Protein AF-A0A348HDI7-F1 (afdb_monomer_lite)

Foldseek 3Di:
DDDDDDDDDDDDDDDDDDDDDDDDDDDDDDDDPDDPPPPPPPDPPPPDPPPPCDFDWDAAPQPRDIDGPDPVAPPPPHPHPVSVVVVVVCVVVVVDDDDDDDDDDPVVVVVVVVVVVVVVVVPDD

Organism: NCBI:txid33074

InterPro domains:
  IPR005584 DNA gyrase inhibitor YacG [MF_00649] (54-112)
  IPR005584 DNA gyrase inhibitor YacG [PF03884] (58-106)
  IPR005584 DNA gyrase inhibitor YacG [PTHR36150] (53-107)
  IPR013088 Zinc finger, NHR/GATA-type [G3DSA:3.30.50.10] (52-112)

Radius of gyration: 39.63 Å; chains: 1; bounding box: 78×74×82 Å

Secondary structure (DSSP, 8-state):
----PPPP----------------------------SSSS--S----------PPPEEE-TTT--EEE--TT-TTTTSSSHHHHHHHHHHHHTTSS----SPPPPHHHHHHHHHHHHHHHHHH--

Structure (mmCIF, N/CA/C/O backbone):
data_AF-A0A348HDI7-F1
#
_entry.id   AF-A0A348HDI7-F1
#
loop_
_atom_site.group_PDB
_atom_site.id
_atom_site.type_symbol
_atom_site.label_atom_id
_atom_site.label_alt_id
_atom_site.label_comp_id
_atom_site.label_asym_id
_atom_site.label_entity_id
_atom_site.label_seq_id
_atom_site.pdbx_PDB_ins_code
_atom_site.Cartn_x
_atom_site.Cartn_y
_atom_site.Cartn_z
_atom_site.occupancy
_atom_site.B_iso_or_equiv
_atom_site.auth_seq_id
_atom_site.auth_comp_id
_atom_site.auth_asym_id
_atom_site.auth_atom_id
_atom_site.pdbx_PDB_model_num
ATOM 1 N N . MET A 1 1 ? -3.341 -47.800 -32.555 1.00 54.38 1 MET A N 1
ATOM 2 C CA . MET A 1 1 ? -2.638 -49.084 -32.767 1.00 54.38 1 MET A CA 1
ATOM 3 C C . MET A 1 1 ? -1.500 -48.881 -33.761 1.00 54.38 1 MET A C 1
ATOM 5 O O . MET A 1 1 ? -1.717 -49.022 -34.954 1.00 54.38 1 MET A O 1
ATOM 9 N N . LYS A 1 2 ? -0.305 -48.509 -33.294 1.00 46.47 2 LYS A N 1
ATOM 10 C CA . LYS A 1 2 ? 0.957 -48.757 -34.006 1.00 46.47 2 LYS A CA 1
ATOM 11 C C . LYS A 1 2 ? 2.026 -49.005 -32.945 1.00 46.47 2 LYS A C 1
ATOM 13 O O . LYS A 1 2 ? 2.310 -48.134 -32.132 1.00 46.47 2 LYS A O 1
ATOM 18 N N . ALA A 1 3 ? 2.485 -50.248 -32.920 1.00 49.62 3 ALA A N 1
ATOM 19 C CA . ALA A 1 3 ? 3.610 -50.741 -32.148 1.00 49.62 3 ALA A CA 1
ATOM 20 C C . ALA A 1 3 ? 4.931 -50.309 -32.803 1.00 49.62 3 ALA A C 1
ATOM 22 O O . ALA A 1 3 ? 4.956 -50.037 -34.004 1.00 49.62 3 ALA A O 1
ATOM 23 N N . GLY A 1 4 ? 6.022 -50.322 -32.036 1.00 42.72 4 GLY A N 1
ATOM 24 C CA . GLY A 1 4 ? 7.372 -50.316 -32.601 1.00 42.72 4 GLY A CA 1
ATOM 25 C C . GLY A 1 4 ? 8.414 -49.665 -31.703 1.00 42.72 4 GLY A C 1
ATOM 26 O O . GLY A 1 4 ? 8.821 -48.539 -31.957 1.00 42.72 4 GLY A O 1
ATOM 27 N N . VAL A 1 5 ? 8.853 -50.385 -30.671 1.00 57.41 5 VAL A N 1
ATOM 28 C CA . VAL A 1 5 ? 10.119 -50.124 -29.966 1.00 57.41 5 VAL A CA 1
ATOM 29 C C . VAL A 1 5 ? 11.268 -50.634 -30.848 1.00 57.41 5 VAL A C 1
ATOM 31 O O . VAL A 1 5 ? 11.187 -51.785 -31.281 1.00 57.41 5 VAL A O 1
ATOM 34 N N . PRO A 1 6 ? 12.336 -49.854 -31.096 1.00 63.38 6 PRO A N 1
ATOM 35 C CA . PRO A 1 6 ? 13.597 -50.394 -31.597 1.00 63.38 6 PRO A CA 1
ATOM 36 C C . PRO A 1 6 ? 14.684 -50.508 -30.501 1.00 63.38 6 PRO A C 1
ATOM 38 O O . PRO A 1 6 ? 14.591 -49.861 -29.456 1.00 63.38 6 PRO A O 1
ATOM 41 N N . PRO A 1 7 ? 15.688 -51.379 -30.716 1.00 63.84 7 PRO A N 1
ATOM 42 C CA . PRO A 1 7 ? 16.389 -52.109 -29.661 1.00 63.84 7 PRO A CA 1
ATOM 43 C C . PRO A 1 7 ? 17.604 -51.384 -29.065 1.00 63.84 7 PRO A C 1
ATOM 45 O O . PRO A 1 7 ? 18.328 -50.661 -29.746 1.00 63.84 7 PRO A O 1
ATOM 48 N N . VAL A 1 8 ? 17.875 -51.677 -27.791 1.00 53.31 8 VAL A N 1
ATOM 49 C CA . VAL A 1 8 ? 19.147 -51.376 -27.122 1.00 53.31 8 VAL A CA 1
ATOM 50 C C . VAL A 1 8 ? 20.226 -52.355 -27.598 1.00 53.31 8 VAL A C 1
ATOM 52 O O . VAL A 1 8 ? 20.116 -53.564 -27.407 1.00 53.31 8 VAL A O 1
ATOM 55 N N . SER A 1 9 ? 21.261 -51.824 -28.249 1.00 59.19 9 SER A N 1
ATOM 56 C CA . SER A 1 9 ? 22.390 -52.579 -28.799 1.00 59.19 9 SER A CA 1
ATOM 57 C C . SER A 1 9 ? 23.611 -52.505 -27.882 1.00 59.19 9 SER A C 1
ATOM 59 O O . SER A 1 9 ? 24.254 -51.465 -27.788 1.00 59.19 9 SER A O 1
ATOM 61 N N . LEU A 1 10 ? 23.897 -53.660 -27.278 1.00 55.19 10 LEU A N 1
ATOM 62 C CA . LEU A 1 10 ? 25.194 -54.307 -27.041 1.00 55.19 10 LEU A CA 1
ATOM 63 C C . LEU A 1 10 ? 26.388 -53.525 -26.459 1.00 55.19 10 LEU A C 1
ATOM 65 O O . LEU A 1 10 ? 26.985 -52.649 -27.082 1.00 55.19 10 LEU A O 1
ATOM 69 N N . CYS A 1 11 ? 26.821 -54.037 -25.303 1.00 48.22 11 CYS A N 1
ATOM 70 C CA . CYS A 1 11 ? 28.199 -54.065 -24.826 1.00 48.22 11 CYS A CA 1
ATOM 71 C C . CYS A 1 11 ? 29.169 -54.617 -25.883 1.00 48.22 11 CYS A C 1
ATOM 73 O O . CYS A 1 11 ? 28.848 -55.586 -26.562 1.00 48.22 11 CYS A O 1
ATOM 75 N N . ASP A 1 12 ? 30.365 -54.031 -25.969 1.00 45.84 12 ASP A N 1
ATOM 76 C CA . ASP A 1 12 ? 31.647 -54.692 -25.669 1.00 45.84 12 ASP A CA 1
ATOM 77 C C . ASP A 1 12 ? 32.815 -53.868 -26.228 1.00 45.84 12 ASP A C 1
ATOM 79 O O . ASP A 1 12 ? 32.860 -53.566 -27.420 1.00 45.84 12 ASP A O 1
ATOM 83 N N . LYS A 1 13 ? 33.808 -53.568 -25.380 1.00 53.84 13 LYS A N 1
ATOM 84 C CA . LYS A 1 13 ? 35.192 -54.050 -25.557 1.00 53.84 13 LYS A CA 1
ATOM 85 C C . LYS A 1 13 ? 36.136 -53.489 -24.495 1.00 53.84 13 LYS A C 1
ATOM 87 O O . LYS A 1 13 ? 36.281 -52.288 -24.298 1.00 53.84 13 LYS A O 1
ATOM 92 N N . ALA A 1 14 ? 36.786 -54.442 -23.844 1.00 43.28 14 ALA A N 1
ATOM 93 C CA . ALA A 1 14 ? 37.903 -54.306 -22.932 1.00 43.28 14 ALA A CA 1
ATOM 94 C C . ALA A 1 14 ? 39.229 -53.978 -23.647 1.00 43.28 14 ALA A C 1
ATOM 96 O O . ALA A 1 14 ? 39.361 -54.213 -24.849 1.00 43.28 14 ALA A O 1
ATOM 97 N N . SER A 1 15 ? 40.217 -53.582 -22.831 1.00 44.78 15 SER A N 1
ATOM 98 C CA . SER A 1 15 ? 41.694 -53.624 -22.995 1.00 44.78 15 SER A CA 1
ATOM 99 C C . SER A 1 15 ? 42.299 -52.235 -22.740 1.00 44.78 15 SER A C 1
ATOM 101 O O . SER A 1 15 ? 41.764 -51.248 -23.215 1.00 44.78 15 SER A O 1
ATOM 103 N N . ALA A 1 16 ? 43.386 -52.038 -21.995 1.00 47.75 16 ALA A N 1
ATOM 104 C CA . ALA A 1 16 ? 44.471 -52.937 -21.625 1.00 47.75 16 ALA A CA 1
ATOM 105 C C . ALA A 1 16 ? 45.139 -52.492 -20.304 1.00 47.75 16 ALA A C 1
ATOM 107 O O . ALA A 1 16 ? 45.106 -51.321 -19.930 1.00 47.75 16 ALA A O 1
ATOM 108 N N . LYS A 1 17 ? 45.783 -53.449 -19.628 1.00 51.59 17 LYS A N 1
ATOM 109 C CA . LYS A 1 17 ? 46.798 -53.240 -18.578 1.00 51.59 17 LYS A CA 1
ATOM 110 C C . LYS A 1 17 ? 48.155 -52.919 -19.225 1.00 51.59 17 LYS A C 1
ATOM 112 O O . LYS A 1 17 ? 48.384 -53.327 -20.362 1.00 51.59 17 LYS A O 1
ATOM 117 N N . PRO A 1 18 ? 49.103 -52.378 -18.447 1.00 53.66 18 PRO A N 1
ATOM 118 C CA . PRO A 1 18 ? 50.304 -53.178 -18.198 1.00 53.66 18 PRO A CA 1
ATOM 119 C C . PRO A 1 18 ? 50.687 -53.281 -16.714 1.00 53.66 18 PRO A C 1
ATOM 121 O O . PRO A 1 18 ? 50.403 -52.410 -15.896 1.00 53.66 18 PRO A O 1
ATOM 124 N N . ARG A 1 19 ? 51.289 -54.431 -16.394 1.00 49.53 19 ARG A N 1
ATOM 125 C CA . ARG A 1 19 ? 51.948 -54.803 -15.134 1.00 49.53 19 ARG A CA 1
ATOM 126 C C . ARG A 1 19 ? 53.435 -54.456 -15.226 1.00 49.53 19 ARG A C 1
ATOM 128 O O . ARG A 1 19 ? 53.960 -54.627 -16.319 1.00 49.53 19 ARG A O 1
ATOM 135 N N . SER A 1 20 ? 54.056 -54.175 -14.079 1.00 48.03 20 SER A N 1
ATOM 136 C CA . SER A 1 20 ? 55.372 -54.644 -13.570 1.00 48.03 20 SER A CA 1
ATOM 137 C C . SER A 1 20 ? 55.770 -53.668 -12.429 1.00 48.03 20 SER A C 1
ATOM 139 O O . SER A 1 20 ? 55.335 -52.522 -12.478 1.00 48.03 20 SER A O 1
ATOM 141 N N . ASP A 1 21 ? 56.390 -53.972 -11.284 1.00 46.72 21 ASP A N 1
ATOM 142 C CA . ASP A 1 21 ? 57.348 -54.979 -10.785 1.00 46.72 21 ASP A CA 1
ATOM 143 C C . ASP A 1 21 ? 57.159 -55.049 -9.231 1.00 46.72 21 ASP A C 1
ATOM 145 O O . ASP A 1 21 ? 56.741 -54.054 -8.638 1.00 46.72 21 ASP A O 1
ATOM 149 N N . ILE A 1 22 ? 57.156 -56.184 -8.505 1.00 47.91 22 ILE A N 1
ATOM 150 C CA . ILE A 1 22 ? 58.294 -57.033 -8.057 1.00 47.91 22 ILE A CA 1
ATOM 151 C C . ILE A 1 22 ? 59.368 -56.148 -7.370 1.00 47.91 22 ILE A C 1
ATOM 153 O O . ILE A 1 22 ? 59.988 -55.343 -8.042 1.00 47.91 22 ILE A O 1
ATOM 157 N N . ASP A 1 23 ? 59.465 -56.053 -6.031 1.00 43.44 23 ASP A N 1
ATOM 158 C CA . ASP A 1 23 ? 60.123 -57.014 -5.119 1.00 43.44 23 ASP A CA 1
ATOM 159 C C . ASP A 1 23 ? 59.743 -56.827 -3.620 1.00 43.44 23 ASP A C 1
ATOM 161 O O . ASP A 1 23 ? 59.521 -55.718 -3.135 1.00 43.44 23 ASP A O 1
ATOM 165 N N . ALA A 1 24 ? 59.702 -57.942 -2.878 1.00 47.38 24 ALA A N 1
ATOM 166 C CA . ALA A 1 24 ? 59.600 -58.063 -1.405 1.00 47.38 24 ALA A CA 1
ATOM 167 C C . ALA A 1 24 ? 61.020 -57.986 -0.749 1.00 47.38 24 ALA A C 1
ATOM 169 O O . ALA A 1 24 ? 61.956 -57.710 -1.494 1.00 47.38 24 ALA A O 1
ATOM 170 N N . PRO A 1 25 ? 61.301 -58.301 0.551 1.00 49.09 25 PRO A N 1
ATOM 171 C CA . PRO A 1 25 ? 60.456 -58.669 1.701 1.00 49.09 25 PRO A CA 1
ATOM 172 C C . PRO A 1 25 ? 60.845 -58.021 3.067 1.00 49.09 25 PRO A C 1
ATOM 174 O O . PRO A 1 25 ? 61.950 -57.540 3.280 1.00 49.09 25 PRO A O 1
ATOM 177 N N . GLY A 1 26 ? 59.961 -58.182 4.060 1.00 39.25 26 GLY A N 1
ATOM 178 C CA . GLY A 1 26 ? 60.376 -58.526 5.429 1.00 39.25 26 GLY A CA 1
ATOM 179 C C . GLY A 1 26 ? 60.455 -57.405 6.472 1.00 39.25 26 GLY A C 1
ATOM 180 O O . GLY A 1 26 ? 61.423 -56.666 6.530 1.00 39.25 26 GLY A O 1
ATOM 181 N N . CYS A 1 27 ? 59.509 -57.398 7.414 1.00 45.66 27 CYS A N 1
ATOM 182 C CA . CYS A 1 27 ? 59.824 -57.622 8.831 1.00 45.66 27 CYS A CA 1
ATOM 183 C C . CYS A 1 27 ? 58.519 -57.838 9.611 1.00 45.66 27 CYS A C 1
ATOM 185 O O . CYS A 1 27 ? 57.620 -57.002 9.620 1.00 45.66 27 CYS A O 1
ATOM 187 N N . SER A 1 28 ? 58.406 -59.008 10.225 1.00 57.81 28 SER A N 1
ATOM 188 C CA . SER A 1 28 ? 57.311 -59.410 11.098 1.00 57.81 28 SER A CA 1
ATOM 189 C C . SER A 1 28 ? 57.549 -58.846 12.493 1.00 57.81 28 SER A C 1
ATOM 191 O O . SER A 1 28 ? 58.499 -59.295 13.122 1.00 57.81 28 SER A O 1
ATOM 193 N N . THR A 1 29 ? 56.649 -58.021 13.033 1.00 57.09 29 THR A N 1
ATOM 194 C CA . THR A 1 29 ? 56.424 -57.963 14.488 1.00 57.09 29 THR A CA 1
ATOM 195 C C . THR A 1 29 ? 55.045 -57.401 14.859 1.00 57.09 29 THR A C 1
ATOM 197 O O . THR A 1 29 ? 54.639 -56.321 14.458 1.00 57.09 29 THR A O 1
ATOM 200 N N . PHE A 1 30 ? 54.360 -58.173 15.706 1.00 53.06 30 PHE A N 1
ATOM 201 C CA . PHE A 1 30 ? 53.435 -57.732 16.753 1.00 53.06 30 PHE A CA 1
ATOM 202 C C . PHE A 1 30 ? 52.113 -57.035 16.380 1.00 53.06 30 PHE A C 1
ATOM 204 O O . PHE A 1 30 ? 51.914 -55.836 16.511 1.00 53.06 30 PHE A O 1
ATOM 211 N N . ARG A 1 31 ? 51.121 -57.883 16.090 1.00 63.12 31 ARG A N 1
ATOM 212 C CA . ARG A 1 31 ? 49.944 -58.100 16.956 1.00 63.12 31 ARG A CA 1
ATOM 213 C C . ARG A 1 31 ? 49.634 -56.970 17.958 1.00 63.12 31 ARG A C 1
ATOM 215 O O . ARG A 1 31 ? 49.985 -57.080 19.128 1.00 63.12 31 ARG A O 1
ATOM 222 N N . THR A 1 32 ? 48.762 -56.054 17.546 1.00 57.09 32 THR A N 1
ATOM 223 C CA . THR A 1 32 ? 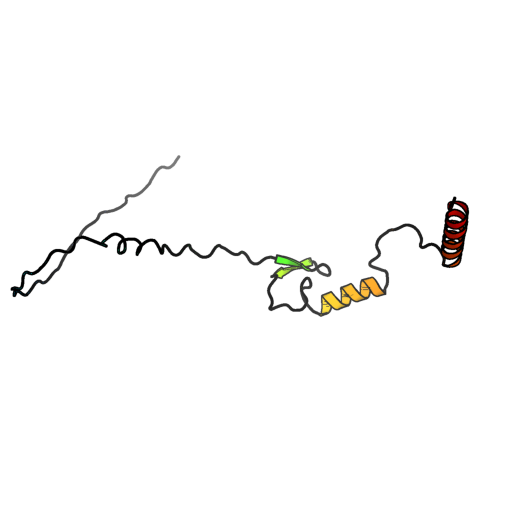47.761 -55.469 18.450 1.00 57.09 32 THR A CA 1
ATOM 224 C C . THR A 1 32 ? 46.441 -55.334 17.699 1.00 57.09 32 THR A C 1
ATOM 226 O O . THR A 1 32 ? 46.195 -54.395 16.952 1.00 57.09 32 THR A O 1
ATOM 229 N N . ARG A 1 33 ? 45.578 -56.342 17.875 1.00 65.00 33 ARG A N 1
ATOM 230 C CA . ARG A 1 33 ? 44.137 -56.224 17.637 1.00 65.00 33 ARG A CA 1
ATOM 231 C C . ARG A 1 33 ? 43.634 -55.105 18.546 1.00 65.00 33 ARG A C 1
ATOM 233 O O . ARG A 1 33 ? 43.575 -55.348 19.743 1.00 65.00 33 ARG A O 1
ATOM 240 N N . LEU A 1 34 ? 43.302 -53.940 17.996 1.00 58.38 34 LEU A 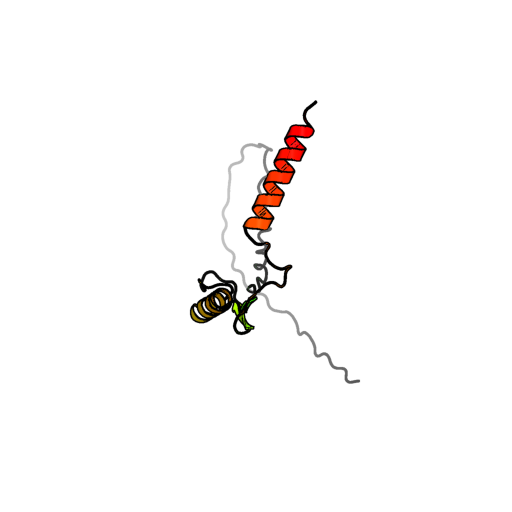N 1
ATOM 241 C CA . LEU A 1 34 ? 42.292 -52.991 18.488 1.00 58.38 34 LEU A CA 1
ATOM 242 C C . LEU A 1 34 ? 42.250 -51.791 17.524 1.00 58.38 34 LEU A C 1
ATOM 244 O O . LEU A 1 34 ? 43.278 -51.197 17.233 1.00 58.38 34 LEU A O 1
ATOM 248 N N . SER A 1 35 ? 41.045 -51.430 17.074 1.00 56.47 35 SER A N 1
ATOM 249 C CA . SER A 1 35 ? 40.719 -50.254 16.245 1.00 56.47 35 SER A CA 1
ATOM 250 C C . SER A 1 35 ? 40.807 -50.409 14.718 1.00 56.47 35 SER A C 1
ATOM 252 O O . SER A 1 35 ? 41.593 -49.763 14.037 1.00 56.47 35 SER A O 1
ATOM 254 N N . ALA A 1 36 ? 39.911 -51.223 14.153 1.00 52.84 36 ALA A N 1
ATOM 255 C CA . ALA A 1 36 ? 39.550 -51.160 12.729 1.00 52.84 36 ALA A CA 1
ATOM 256 C C . ALA A 1 36 ? 38.046 -50.876 12.528 1.00 52.84 36 ALA A C 1
ATOM 258 O O . ALA A 1 36 ? 37.451 -51.303 11.547 1.00 52.84 36 ALA A O 1
ATOM 259 N N . TYR A 1 37 ? 37.425 -50.149 13.467 1.00 58.34 37 TYR A N 1
ATOM 260 C CA . TYR A 1 37 ? 36.042 -49.654 13.348 1.00 58.34 37 TYR A CA 1
ATOM 261 C C . TYR A 1 37 ? 35.958 -48.201 12.840 1.00 58.34 37 TYR A C 1
ATOM 263 O O . TYR A 1 37 ? 34.889 -47.605 12.863 1.00 58.34 37 TYR A O 1
ATOM 271 N N . PHE A 1 38 ? 37.071 -47.621 12.373 1.00 56.66 38 PHE A N 1
ATOM 272 C CA . PHE A 1 38 ? 37.162 -46.200 12.004 1.00 56.66 38 PHE A CA 1
ATOM 273 C C . PHE A 1 38 ? 37.470 -45.921 10.520 1.00 56.66 38 PHE A C 1
ATOM 275 O O . PHE A 1 38 ? 37.748 -44.778 10.179 1.00 56.66 38 PHE A O 1
ATOM 282 N N . PHE A 1 39 ? 37.399 -46.908 9.614 1.00 50.72 39 PHE A N 1
AT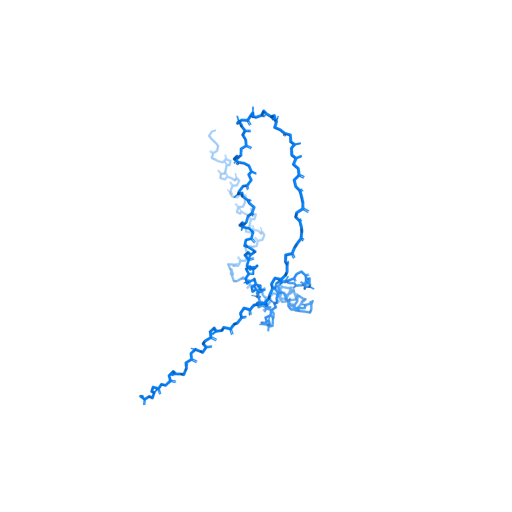OM 283 C CA . PHE A 1 39 ? 37.797 -46.705 8.204 1.00 50.72 39 PHE A CA 1
ATOM 284 C C . PHE A 1 39 ? 36.769 -47.151 7.143 1.00 50.72 39 PHE A C 1
ATOM 286 O O . PHE A 1 39 ? 37.145 -47.538 6.040 1.00 50.72 39 PHE A O 1
ATOM 293 N N . THR A 1 40 ? 35.463 -47.090 7.436 1.00 53.88 40 THR A N 1
ATOM 294 C CA . THR A 1 40 ? 34.400 -47.456 6.465 1.00 53.88 40 THR A CA 1
ATOM 295 C C . THR A 1 40 ? 33.185 -46.518 6.408 1.00 53.88 40 THR A C 1
ATOM 297 O O . THR A 1 40 ? 32.153 -46.898 5.864 1.00 53.88 40 THR A O 1
ATOM 300 N N . ILE A 1 41 ? 33.286 -45.263 6.862 1.00 56.78 41 ILE A N 1
ATOM 301 C CA . ILE A 1 41 ? 32.256 -44.233 6.585 1.00 56.78 41 ILE A CA 1
ATOM 302 C C . ILE A 1 41 ? 32.830 -43.136 5.666 1.00 56.78 41 ILE A C 1
ATOM 304 O O . ILE A 1 41 ? 32.656 -41.948 5.891 1.00 56.78 41 ILE A O 1
ATOM 308 N N . GLU A 1 42 ? 33.525 -43.527 4.598 1.00 60.88 42 GLU A N 1
ATOM 309 C CA . GLU A 1 42 ? 34.060 -42.613 3.574 1.00 60.88 42 GLU A CA 1
ATOM 310 C C . GLU A 1 42 ? 33.498 -43.004 2.199 1.00 60.88 42 GLU A C 1
ATOM 312 O O . GLU A 1 42 ? 34.237 -43.476 1.344 1.00 60.88 42 GLU A O 1
ATOM 317 N N . SER A 1 43 ? 32.172 -42.918 1.986 1.00 61.41 43 SER A N 1
ATOM 318 C CA . SER A 1 43 ? 31.566 -43.108 0.641 1.00 61.41 43 SER A CA 1
ATOM 319 C C . SER A 1 43 ? 30.103 -42.669 0.449 1.00 61.41 43 SER A C 1
ATOM 321 O O . SER A 1 43 ? 29.564 -42.833 -0.642 1.00 61.41 43 SER A O 1
ATOM 323 N N . HIS A 1 44 ? 29.432 -42.050 1.428 1.00 62.09 44 HIS A N 1
ATOM 324 C CA . HIS A 1 44 ? 28.052 -41.562 1.241 1.00 62.09 44 HIS A CA 1
ATOM 325 C C . HIS A 1 44 ? 27.928 -40.037 1.086 1.00 62.09 44 HIS A C 1
ATOM 327 O O . HIS A 1 44 ? 26.869 -39.472 1.336 1.00 62.09 44 HIS A O 1
ATOM 333 N N . LYS A 1 45 ? 28.948 -39.353 0.545 1.00 63.69 45 LYS A N 1
ATOM 334 C CA . LYS A 1 45 ? 28.757 -38.035 -0.096 1.00 63.69 45 LYS A CA 1
ATOM 335 C C . LYS A 1 45 ? 28.146 -38.211 -1.495 1.00 63.69 45 LYS A C 1
ATOM 337 O O . LYS A 1 45 ? 28.714 -37.793 -2.503 1.00 63.69 45 LYS A O 1
ATOM 342 N N . LYS A 1 46 ? 26.949 -38.803 -1.574 1.00 62.16 46 LYS A N 1
ATOM 343 C CA . LYS A 1 46 ? 26.065 -38.521 -2.711 1.00 62.16 46 LYS A CA 1
ATOM 344 C C . LYS A 1 46 ? 25.673 -37.055 -2.548 1.00 62.16 46 LYS A C 1
ATOM 346 O O . LYS A 1 46 ? 24.900 -36.731 -1.653 1.00 62.16 46 LYS A O 1
ATOM 351 N N . ARG A 1 47 ? 26.272 -36.163 -3.345 1.00 64.38 47 ARG A N 1
ATOM 352 C CA . ARG A 1 47 ? 25.801 -34.780 -3.490 1.00 64.38 47 ARG A CA 1
ATOM 353 C C . ARG A 1 47 ? 24.319 -34.862 -3.846 1.00 64.38 47 ARG A C 1
ATOM 355 O O . ARG A 1 47 ? 23.985 -35.238 -4.966 1.00 64.38 47 ARG A O 1
ATOM 362 N N . LEU A 1 48 ? 23.447 -34.587 -2.879 1.00 63.41 48 LEU A N 1
ATOM 363 C CA . LEU A 1 48 ? 22.045 -34.322 -3.162 1.00 63.41 48 LEU A CA 1
ATOM 364 C C . LEU A 1 48 ? 22.036 -33.140 -4.145 1.00 63.41 48 LEU A C 1
ATOM 366 O O . LEU A 1 48 ? 22.727 -32.151 -3.874 1.00 63.41 48 LEU A O 1
ATOM 370 N N . PRO A 1 49 ? 21.359 -33.231 -5.305 1.00 63.03 49 PRO A N 1
ATOM 371 C CA . PRO A 1 49 ? 21.197 -32.065 -6.156 1.00 63.03 49 PRO A CA 1
ATOM 372 C C . PRO A 1 49 ? 20.485 -31.007 -5.317 1.00 63.03 49 PRO A C 1
ATOM 374 O O . PRO A 1 49 ? 19.447 -31.298 -4.721 1.00 63.03 49 PRO A O 1
ATOM 377 N N . MET A 1 50 ? 21.093 -29.822 -5.212 1.00 61.78 50 MET A N 1
ATOM 378 C CA . MET A 1 50 ? 20.492 -28.680 -4.532 1.00 61.78 50 MET A CA 1
ATOM 379 C C . MET A 1 50 ? 19.043 -28.562 -5.001 1.00 61.78 50 MET A C 1
ATOM 381 O O . MET A 1 50 ? 18.784 -28.523 -6.207 1.00 61.78 50 MET A O 1
ATOM 385 N N . SER A 1 51 ? 18.133 -28.619 -4.030 1.00 64.75 51 SER A N 1
ATOM 386 C CA . SER A 1 51 ? 16.692 -28.505 -4.208 1.00 64.75 51 SER A CA 1
ATOM 387 C C . SER A 1 51 ? 16.376 -27.413 -5.225 1.00 64.75 51 SER A C 1
ATOM 389 O O . SER A 1 51 ? 16.980 -26.344 -5.218 1.00 64.75 51 SER A O 1
ATOM 391 N N . GLN A 1 52 ? 15.465 -27.723 -6.141 1.00 66.44 52 GLN A N 1
ATOM 392 C CA . GLN A 1 52 ? 14.947 -26.799 -7.140 1.00 66.44 52 GLN A CA 1
ATOM 393 C C . GLN A 1 52 ? 14.233 -25.636 -6.433 1.00 66.44 52 GLN A C 1
ATOM 395 O O . GLN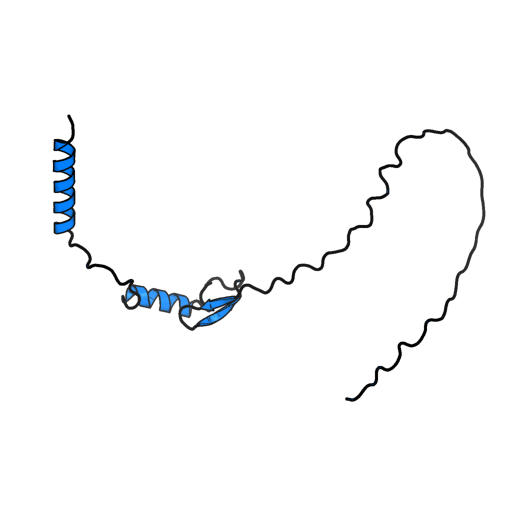 A 1 52 ? 13.015 -25.658 -6.258 1.00 66.44 52 GLN A O 1
ATOM 400 N N . ASP A 1 53 ? 14.987 -24.616 -6.031 1.00 71.44 53 ASP A N 1
ATOM 401 C CA . ASP A 1 53 ? 14.452 -23.412 -5.405 1.00 71.44 53 ASP A CA 1
ATOM 402 C C . ASP A 1 53 ? 13.899 -22.507 -6.506 1.00 71.44 53 ASP A C 1
ATOM 404 O O . ASP A 1 53 ? 14.573 -21.619 -7.036 1.00 71.44 53 ASP A O 1
ATOM 408 N N . LYS A 1 54 ? 12.650 -22.762 -6.911 1.00 78.94 54 LYS A N 1
ATOM 409 C CA . LYS A 1 54 ? 11.922 -21.818 -7.762 1.00 78.94 54 LYS A CA 1
ATOM 410 C C . LYS A 1 54 ? 11.897 -20.470 -7.023 1.00 78.94 54 LYS A C 1
ATOM 412 O O . LYS A 1 54 ? 11.416 -20.440 -5.888 1.00 78.94 54 LYS A O 1
ATOM 417 N N . PRO A 1 55 ? 12.382 -19.367 -7.627 1.00 82.31 55 PRO A N 1
ATOM 418 C CA . PRO A 1 55 ? 12.400 -18.079 -6.951 1.00 82.31 55 PRO A CA 1
ATOM 419 C C . PRO A 1 55 ? 10.973 -17.711 -6.555 1.00 82.31 55 PRO A C 1
ATOM 421 O O . PRO A 1 55 ? 10.064 -17.754 -7.389 1.00 82.31 55 PRO A O 1
ATOM 424 N N . LEU A 1 56 ? 10.777 -17.376 -5.278 1.00 91.75 56 LEU A N 1
ATOM 425 C CA . LEU A 1 56 ? 9.493 -16.895 -4.784 1.00 91.75 56 LEU A CA 1
ATOM 426 C C . LEU A 1 56 ? 9.093 -15.676 -5.621 1.00 91.75 56 LEU A C 1
ATOM 428 O O . LEU A 1 56 ? 9.883 -14.750 -5.784 1.00 91.75 56 LEU A O 1
ATOM 432 N N . GLN A 1 57 ? 7.896 -15.694 -6.198 1.00 95.00 57 GLN A N 1
ATOM 433 C CA . GLN A 1 57 ? 7.373 -14.604 -7.018 1.00 95.00 57 GLN A CA 1
ATOM 434 C C . GLN A 1 57 ? 6.121 -14.037 -6.372 1.00 95.00 57 GLN A C 1
ATOM 436 O O . GLN A 1 57 ? 5.238 -14.790 -5.964 1.00 95.00 57 GLN A O 1
ATOM 441 N N . VAL A 1 58 ? 6.036 -12.712 -6.320 1.00 96.19 58 VAL A N 1
ATOM 442 C CA . VAL A 1 58 ? 4.870 -11.981 -5.811 1.00 96.19 58 VAL A CA 1
ATOM 443 C C . VAL A 1 58 ? 4.359 -11.017 -6.876 1.00 96.19 58 VAL A C 1
ATOM 445 O O . VAL A 1 58 ? 5.112 -10.600 -7.756 1.00 96.19 58 VAL A O 1
ATOM 448 N N . ALA A 1 59 ? 3.072 -10.682 -6.841 1.00 97.94 59 ALA A N 1
ATOM 449 C CA . ALA A 1 59 ? 2.504 -9.666 -7.721 1.00 97.94 59 ALA A CA 1
ATOM 450 C C . ALA A 1 59 ? 2.665 -8.280 -7.086 1.00 97.94 59 ALA A C 1
ATOM 452 O O . ALA A 1 59 ? 2.381 -8.106 -5.902 1.00 97.94 59 ALA A O 1
ATOM 453 N N . CYS A 1 60 ? 3.091 -7.291 -7.870 1.00 98.06 60 CYS A N 1
ATOM 454 C CA . CYS A 1 60 ? 3.109 -5.903 -7.422 1.00 98.06 60 CYS A CA 1
ATOM 455 C C . CYS A 1 60 ? 1.667 -5.436 -7.134 1.00 98.06 60 CYS A C 1
ATOM 457 O O . CYS A 1 60 ? 0.818 -5.570 -8.014 1.00 98.06 60 CYS A O 1
ATOM 459 N N . PRO A 1 61 ? 1.366 -4.858 -5.961 1.00 96.75 61 PRO A N 1
ATOM 460 C CA . PRO A 1 61 ? -0.000 -4.444 -5.627 1.00 96.75 61 PRO A CA 1
ATOM 461 C C . PRO A 1 61 ? -0.506 -3.281 -6.496 1.00 96.75 61 PRO A C 1
ATOM 463 O O . PRO A 1 61 ? -1.699 -3.176 -6.735 1.00 96.75 61 PRO A O 1
ATOM 466 N N . THR A 1 62 ? 0.396 -2.452 -7.028 1.00 97.69 62 THR A N 1
ATOM 467 C CA . THR A 1 62 ? 0.046 -1.260 -7.818 1.00 97.69 62 THR A CA 1
ATOM 468 C C . THR A 1 62 ? -0.255 -1.562 -9.287 1.00 97.69 62 THR A C 1
ATOM 470 O O . THR A 1 62 ? -1.108 -0.924 -9.889 1.00 97.69 62 THR A O 1
ATOM 473 N N . CYS A 1 63 ? 0.492 -2.480 -9.908 1.00 97.56 63 CYS A N 1
ATOM 474 C CA . CYS A 1 63 ? 0.411 -2.734 -11.356 1.00 97.56 63 CYS A CA 1
ATOM 475 C C . CYS A 1 63 ? 0.290 -4.218 -11.722 1.00 97.56 63 CYS A C 1
ATOM 477 O O . CYS A 1 63 ? 0.268 -4.560 -12.901 1.00 97.56 63 CYS A O 1
ATOM 479 N N . HIS A 1 64 ? 0.273 -5.106 -10.726 1.00 97.44 64 HIS A N 1
ATOM 480 C CA . HIS A 1 64 ? 0.133 -6.560 -10.860 1.00 97.44 64 HIS A CA 1
ATOM 481 C C . HIS A 1 64 ? 1.243 -7.282 -11.641 1.00 97.44 64 HIS A C 1
ATOM 483 O O . HIS A 1 64 ? 1.162 -8.490 -11.866 1.00 97.44 64 HIS A O 1
ATOM 489 N N . THR A 1 65 ? 2.334 -6.589 -11.980 1.00 97.25 65 THR A N 1
ATOM 490 C CA . THR A 1 65 ? 3.538 -7.212 -12.551 1.00 97.25 65 THR A CA 1
ATOM 491 C C . THR A 1 65 ? 4.120 -8.242 -11.578 1.00 97.25 65 THR A C 1
ATOM 493 O O . THR A 1 65 ? 4.299 -7.946 -10.395 1.00 97.25 65 THR A O 1
ATOM 496 N N . LYS A 1 66 ? 4.450 -9.444 -12.068 1.00 96.50 66 LYS A N 1
ATOM 497 C CA . LYS A 1 66 ? 5.123 -10.484 -11.273 1.00 96.50 66 LYS A CA 1
ATOM 498 C C . LYS A 1 66 ? 6.586 -10.116 -11.043 1.00 96.50 66 LYS A C 1
ATOM 500 O O . LYS A 1 66 ? 7.318 -9.874 -12.001 1.00 96.50 66 LYS A O 1
ATOM 505 N N . VAL A 1 67 ? 7.015 -10.112 -9.785 1.00 95.44 67 VAL A N 1
ATOM 506 C CA . VAL A 1 67 ? 8.378 -9.759 -9.374 1.00 95.44 67 VAL A CA 1
ATOM 507 C C . VAL A 1 67 ? 8.999 -10.887 -8.561 1.00 95.44 67 VAL A C 1
ATOM 509 O O . VAL A 1 67 ? 8.347 -11.494 -7.712 1.00 95.44 67 VAL A O 1
ATOM 512 N N . ASN A 1 68 ? 10.274 -11.174 -8.823 1.00 94.50 68 ASN A N 1
ATOM 513 C CA . ASN A 1 68 ? 11.038 -12.131 -8.028 1.00 94.50 68 ASN A CA 1
ATOM 514 C C . ASN A 1 68 ? 11.340 -11.531 -6.646 1.00 94.50 68 ASN A C 1
ATOM 516 O O . ASN A 1 68 ? 11.833 -10.406 -6.528 1.00 94.50 68 ASN A O 1
ATOM 520 N N . TRP A 1 69 ? 11.109 -12.313 -5.599 1.00 93.75 69 TRP A N 1
ATOM 521 C CA . TRP A 1 69 ? 11.474 -12.011 -4.225 1.00 93.75 69 TRP A CA 1
ATOM 522 C C . TRP A 1 69 ? 12.971 -12.280 -4.027 1.00 93.75 69 TRP A C 1
ATOM 524 O O . TRP A 1 69 ? 13.388 -13.348 -3.591 1.00 93.75 69 TRP A O 1
ATOM 534 N N . SER A 1 70 ? 13.797 -11.314 -4.420 1.00 92.06 70 SER A N 1
ATOM 535 C CA . SER A 1 70 ? 15.262 -11.393 -4.360 1.00 92.06 70 SER A CA 1
ATOM 536 C C . SER A 1 70 ? 15.834 -10.081 -3.864 1.00 92.06 70 SER A C 1
ATOM 538 O O . SER A 1 70 ? 15.337 -9.048 -4.308 1.00 92.06 70 SER A O 1
ATOM 540 N N . SER A 1 71 ? 16.896 -10.132 -3.041 1.00 92.62 71 SER A N 1
ATOM 541 C CA . SER A 1 71 ? 17.606 -8.989 -2.434 1.00 92.62 71 SER A CA 1
ATOM 542 C C . SER A 1 71 ? 17.934 -7.855 -3.410 1.00 92.62 71 SER A C 1
ATOM 544 O O . SER A 1 71 ? 17.920 -6.699 -2.990 1.00 92.62 71 SER A O 1
ATOM 546 N N . ALA A 1 72 ? 18.098 -8.166 -4.696 1.00 92.81 72 ALA A N 1
ATOM 547 C CA . ALA A 1 72 ? 18.359 -7.217 -5.775 1.00 92.81 72 ALA A CA 1
ATOM 548 C C . ALA A 1 72 ? 17.280 -6.130 -5.979 1.00 92.81 72 ALA A C 1
ATOM 550 O O . ALA A 1 72 ? 17.607 -5.060 -6.479 1.00 92.81 72 ALA A O 1
ATOM 551 N N . ASN A 1 73 ? 16.013 -6.370 -5.615 1.00 94.88 73 ASN A N 1
ATOM 552 C CA . ASN A 1 73 ? 14.946 -5.361 -5.729 1.00 94.88 73 ASN A CA 1
ATOM 553 C C . ASN A 1 73 ? 14.648 -4.696 -4.366 1.00 94.88 73 ASN A C 1
ATOM 555 O O . ASN A 1 73 ? 13.854 -5.250 -3.611 1.00 94.88 73 ASN A O 1
ATOM 559 N N . PRO A 1 74 ? 15.224 -3.541 -4.006 1.00 95.75 74 PRO A N 1
ATOM 560 C CA . PRO A 1 74 ? 15.027 -2.946 -2.679 1.00 95.75 74 PRO A CA 1
ATOM 561 C C . PRO A 1 74 ? 13.576 -2.522 -2.398 1.00 95.75 74 PRO A C 1
ATOM 563 O O . PRO A 1 74 ? 13.188 -2.425 -1.237 1.00 95.75 74 PRO A O 1
ATOM 566 N N . ASP A 1 75 ? 12.763 -2.318 -3.437 1.00 97.25 75 ASP A N 1
ATOM 567 C CA . ASP A 1 75 ? 11.377 -1.861 -3.322 1.00 97.25 75 ASP A CA 1
ATOM 568 C C . ASP A 1 75 ? 10.361 -3.015 -3.249 1.00 97.25 75 ASP A C 1
ATOM 570 O O . ASP A 1 75 ? 9.173 -2.795 -3.465 1.00 97.25 75 ASP A O 1
ATOM 574 N N . ARG A 1 76 ? 10.775 -4.253 -2.940 1.00 95.50 76 ARG A N 1
ATOM 575 C CA . ARG A 1 76 ? 9.840 -5.376 -2.697 1.00 95.50 76 ARG A CA 1
ATOM 576 C C . ARG A 1 76 ? 8.763 -4.967 -1.667 1.00 95.50 76 ARG A C 1
ATOM 578 O O . ARG A 1 76 ? 9.126 -4.390 -0.644 1.00 95.50 76 ARG A O 1
ATOM 585 N N . PRO A 1 77 ? 7.465 -5.269 -1.886 1.00 96.06 77 PRO A N 1
ATOM 586 C CA . PRO A 1 77 ? 6.881 -6.137 -2.922 1.00 96.06 77 PRO A CA 1
ATOM 587 C C . PRO A 1 77 ? 6.578 -5.445 -4.269 1.00 96.06 77 PRO A C 1
ATOM 589 O O . PRO A 1 77 ? 5.977 -6.054 -5.155 1.00 96.06 77 PRO A O 1
ATOM 592 N N . PHE A 1 78 ? 6.963 -4.184 -4.453 1.00 98.06 78 PHE A N 1
ATOM 593 C CA . PHE A 1 78 ? 6.713 -3.428 -5.678 1.00 98.06 78 PHE A CA 1
ATOM 594 C C . PHE A 1 78 ? 7.720 -3.777 -6.784 1.00 98.06 78 PHE A C 1
ATOM 596 O O . PHE A 1 78 ? 8.840 -4.216 -6.524 1.00 98.06 78 PHE A O 1
ATOM 603 N N . CYS A 1 79 ? 7.337 -3.569 -8.048 1.00 97.38 79 CYS A N 1
ATOM 604 C CA . CYS A 1 79 ? 8.245 -3.785 -9.180 1.00 97.38 79 CYS A CA 1
ATOM 605 C C . CYS A 1 79 ? 9.269 -2.665 -9.375 1.00 97.38 79 CYS A C 1
ATOM 607 O O . CYS A 1 79 ? 10.252 -2.862 -10.081 1.00 97.38 79 CYS A O 1
ATOM 609 N N . SER A 1 80 ? 9.025 -1.490 -8.794 1.00 97.25 80 SER A N 1
ATOM 610 C CA . SER A 1 80 ? 9.914 -0.336 -8.869 1.00 97.25 80 SER A CA 1
ATOM 611 C C . SER A 1 80 ? 9.559 0.705 -7.813 1.00 97.25 80 SER A C 1
ATOM 613 O O . SER A 1 80 ? 8.422 0.753 -7.329 1.00 97.25 80 SER A O 1
ATOM 615 N N . HIS A 1 81 ? 10.502 1.609 -7.556 1.00 97.88 81 HIS A N 1
ATOM 616 C CA . HIS A 1 81 ? 10.307 2.784 -6.714 1.00 97.88 81 HIS A CA 1
ATOM 617 C C . HIS A 1 81 ? 9.058 3.600 -7.090 1.00 97.88 81 HIS A C 1
ATOM 619 O O . HIS A 1 81 ? 8.315 4.052 -6.224 1.00 97.88 81 HIS A O 1
ATOM 625 N N . ARG A 1 82 ? 8.757 3.722 -8.392 1.00 98.00 82 ARG A N 1
ATOM 626 C CA . ARG A 1 82 ? 7.560 4.429 -8.875 1.00 98.00 82 ARG A CA 1
ATOM 627 C C . ARG A 1 82 ? 6.270 3.821 -8.322 1.00 98.00 82 ARG A C 1
ATOM 629 O O . ARG A 1 82 ? 5.397 4.558 -7.883 1.00 98.00 82 ARG A O 1
ATOM 636 N N . CYS A 1 83 ? 6.139 2.493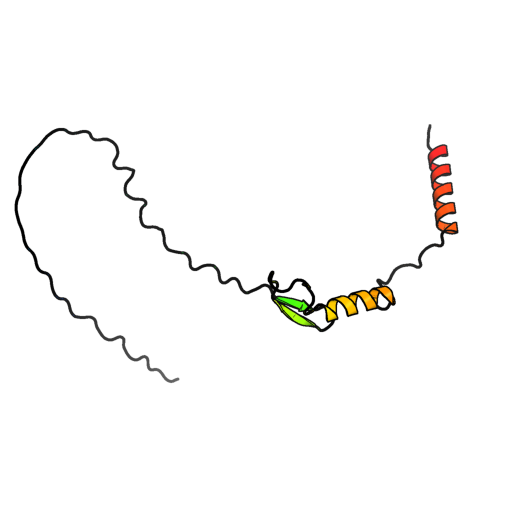 -8.352 1.00 98.31 83 CYS A N 1
ATOM 637 C CA . CYS A 1 83 ? 4.923 1.827 -7.873 1.00 98.31 83 CYS A CA 1
ATOM 638 C C . CYS A 1 83 ? 4.761 1.973 -6.356 1.00 98.31 83 CYS A C 1
ATOM 640 O O . CYS A 1 83 ? 3.651 2.204 -5.892 1.00 98.31 83 CYS A O 1
ATOM 642 N N . LYS A 1 84 ? 5.871 1.947 -5.609 1.00 97.94 84 LYS A N 1
ATOM 643 C CA . LYS A 1 84 ? 5.878 2.242 -4.171 1.00 97.94 84 LYS A CA 1
ATOM 644 C C . LYS A 1 84 ? 5.348 3.649 -3.873 1.00 97.94 84 LYS A C 1
ATOM 646 O O . LYS A 1 84 ? 4.518 3.808 -2.989 1.00 97.94 84 LYS A O 1
ATOM 651 N N . LEU A 1 85 ? 5.791 4.665 -4.619 1.00 98.00 85 LEU A N 1
ATOM 652 C CA . LEU A 1 85 ? 5.323 6.043 -4.423 1.00 98.00 85 LEU A CA 1
ATOM 653 C C . LEU A 1 85 ? 3.845 6.232 -4.784 1.00 98.00 85 LEU A C 1
ATOM 655 O O . LEU A 1 85 ? 3.147 6.963 -4.091 1.00 98.00 85 LEU A O 1
ATOM 659 N N . ILE A 1 86 ? 3.363 5.571 -5.840 1.00 98.12 86 ILE A N 1
ATOM 660 C CA . ILE A 1 86 ? 1.940 5.612 -6.214 1.00 98.12 86 ILE A CA 1
ATOM 661 C C . ILE A 1 86 ? 1.078 5.015 -5.100 1.00 98.12 86 ILE A C 1
ATOM 663 O O . ILE A 1 86 ? 0.062 5.603 -4.741 1.00 98.12 86 ILE A O 1
ATOM 667 N N . ASP A 1 87 ? 1.491 3.874 -4.542 1.00 97.00 87 ASP A N 1
ATOM 668 C CA . ASP A 1 87 ? 0.772 3.230 -3.442 1.00 97.00 87 ASP A CA 1
ATOM 669 C C . ASP A 1 87 ? 0.695 4.144 -2.214 1.00 97.00 87 ASP A C 1
ATOM 671 O O . ASP A 1 87 ? -0.393 4.399 -1.704 1.00 97.00 87 ASP A O 1
ATOM 675 N N . LEU A 1 88 ? 1.825 4.739 -1.817 1.00 97.56 88 LEU A N 1
ATOM 676 C CA . LEU A 1 88 ? 1.868 5.734 -0.741 1.00 97.56 88 LEU A CA 1
ATOM 677 C C . LEU A 1 88 ? 0.962 6.940 -1.027 1.00 97.56 88 LEU A C 1
ATOM 679 O O . LEU A 1 88 ? 0.269 7.414 -0.129 1.00 97.56 88 LEU A O 1
ATOM 683 N N . GLY A 1 89 ? 0.937 7.415 -2.275 1.00 97.38 89 GLY A N 1
ATOM 684 C CA . GLY A 1 89 ? 0.052 8.494 -2.704 1.00 97.38 89 GLY A CA 1
ATOM 685 C C . GLY A 1 89 ? -1.427 8.145 -2.535 1.00 97.38 89 GLY A C 1
ATOM 686 O O . GLY A 1 89 ? -2.180 8.969 -2.031 1.00 97.38 89 GLY A O 1
ATOM 687 N N . ALA A 1 90 ? -1.829 6.919 -2.881 1.00 97.19 90 ALA A N 1
ATOM 688 C CA . ALA A 1 90 ? -3.213 6.463 -2.750 1.00 97.19 90 ALA A CA 1
ATOM 689 C C . ALA A 1 90 ? -3.695 6.396 -1.289 1.00 97.19 90 ALA A C 1
ATOM 691 O O . ALA A 1 90 ? -4.873 6.640 -1.024 1.00 97.19 90 ALA A O 1
ATOM 692 N N . TRP A 1 91 ? -2.801 6.090 -0.343 1.00 96.25 91 TRP A N 1
ATOM 693 C CA . TRP A 1 91 ? -3.093 6.173 1.093 1.00 96.25 91 TRP A CA 1
ATOM 694 C C . TRP A 1 91 ? -3.205 7.621 1.568 1.00 96.25 91 TRP A C 1
ATOM 696 O O . TRP A 1 91 ? -4.146 7.962 2.278 1.00 96.25 91 TRP A O 1
ATOM 706 N N . ALA A 1 92 ? -2.281 8.484 1.141 1.00 96.94 92 ALA A N 1
ATOM 707 C CA . ALA A 1 92 ? -2.305 9.901 1.498 1.00 96.94 92 ALA A CA 1
ATOM 708 C C . ALA A 1 92 ? -3.545 10.632 0.952 1.00 96.94 92 ALA A C 1
ATOM 710 O O . ALA A 1 92 ? -4.015 11.579 1.571 1.00 96.94 92 ALA A O 1
ATOM 711 N N . SER A 1 93 ? -4.077 10.196 -0.194 1.00 97.12 93 SER A N 1
ATOM 712 C CA . SER A 1 93 ? -5.297 10.737 -0.803 1.00 97.12 93 SER A CA 1
ATOM 713 C C . SER A 1 93 ? -6.581 10.016 -0.378 1.00 97.12 93 SER A C 1
ATOM 715 O O . SER A 1 93 ? -7.605 10.186 -1.041 1.00 97.12 93 SER A O 1
ATOM 717 N N . GLU A 1 94 ? -6.525 9.152 0.643 1.00 93.75 94 GLU A N 1
ATOM 718 C CA . GLU A 1 94 ? -7.662 8.367 1.164 1.00 93.75 94 GLU A CA 1
ATOM 719 C C . GLU A 1 94 ? -8.378 7.488 0.118 1.00 93.75 94 GLU A C 1
ATOM 721 O O . GLU A 1 94 ? -9.496 7.006 0.319 1.00 93.75 94 GLU A O 1
ATOM 726 N N . SER A 1 95 ? -7.734 7.257 -1.027 1.00 94.81 95 SER A N 1
ATOM 727 C CA . SER A 1 95 ? -8.260 6.412 -2.101 1.00 94.81 95 SER A CA 1
ATOM 728 C C . SER A 1 95 ? -8.118 4.934 -1.740 1.00 94.81 95 SER A C 1
ATOM 730 O O . SER A 1 95 ? -8.990 4.125 -2.060 1.00 94.81 95 SER A O 1
ATOM 732 N N . HIS A 1 96 ? -7.055 4.592 -1.009 1.00 94.00 96 HIS A N 1
ATOM 733 C CA . HIS A 1 96 ? -6.982 3.371 -0.219 1.00 94.00 96 HIS A CA 1
ATOM 734 C C . HIS A 1 96 ? -7.484 3.654 1.195 1.00 94.00 96 HIS A C 1
ATOM 736 O O . HIS A 1 96 ? -6.827 4.334 1.979 1.00 94.00 96 HIS A O 1
ATOM 742 N N . ARG A 1 97 ? -8.654 3.102 1.521 1.00 92.56 97 ARG A N 1
ATOM 743 C CA . ARG A 1 97 ? -9.239 3.152 2.861 1.00 92.56 97 ARG A CA 1
ATOM 744 C C . ARG A 1 97 ? -9.791 1.792 3.243 1.00 92.56 97 ARG A C 1
ATOM 746 O O . ARG A 1 97 ? -10.316 1.063 2.400 1.00 92.56 97 ARG A O 1
ATOM 753 N N . ILE A 1 98 ? -9.693 1.471 4.523 1.00 92.06 98 ILE A N 1
ATOM 754 C CA . ILE A 1 98 ? -10.337 0.290 5.087 1.00 92.06 98 ILE A CA 1
ATOM 755 C C . ILE A 1 98 ? -11.754 0.716 5.485 1.00 92.06 98 ILE A C 1
ATOM 757 O O . ILE A 1 98 ? -11.891 1.692 6.222 1.00 92.06 98 ILE A O 1
ATOM 761 N N . PRO A 1 99 ? -12.811 0.053 4.990 1.00 92.00 99 PRO A N 1
ATOM 762 C CA . PRO A 1 99 ? -14.164 0.354 5.431 1.00 92.00 99 PRO A CA 1
ATOM 763 C C . PRO A 1 99 ? -14.292 0.017 6.920 1.00 92.00 99 PRO A C 1
ATOM 765 O O . PRO A 1 99 ? -13.924 -1.076 7.349 1.00 92.00 99 PRO A O 1
ATOM 768 N N . GLY A 1 100 ? -14.811 0.959 7.697 1.00 89.38 100 GLY A N 1
ATOM 769 C CA . GLY A 1 100 ? -15.020 0.825 9.133 1.00 89.38 100 GLY A CA 1
ATOM 770 C C . GLY A 1 100 ? -16.193 1.681 9.588 1.00 89.38 100 GLY A C 1
ATOM 771 O O . GLY A 1 100 ? -16.783 2.410 8.788 1.00 89.38 100 GLY A O 1
ATOM 772 N N . GLU A 1 101 ? -16.526 1.564 10.871 1.00 89.06 101 GLU A N 1
ATOM 773 C CA . GLU A 1 101 ? -17.464 2.477 11.523 1.00 89.06 101 GLU A CA 1
ATOM 774 C C . GLU A 1 101 ? -16.907 3.905 11.490 1.00 89.06 101 GLU A C 1
ATOM 776 O O . GLU A 1 101 ? -15.689 4.101 11.393 1.00 89.06 101 GLU A O 1
ATOM 781 N N . GLN A 1 102 ? -17.788 4.904 11.546 1.00 86.38 102 GLN A N 1
ATOM 782 C CA . GLN A 1 102 ? -17.331 6.289 11.592 1.00 86.38 102 GLN A CA 1
ATOM 783 C C . GLN A 1 102 ? -16.442 6.510 12.819 1.00 86.38 102 GLN A C 1
ATOM 785 O O . GLN A 1 102 ? -16.708 5.990 13.904 1.00 86.38 102 GLN A O 1
ATOM 790 N N . ALA A 1 103 ? -15.364 7.274 12.635 1.00 86.50 103 ALA A N 1
ATOM 791 C CA . ALA A 1 103 ? -14.524 7.674 13.750 1.00 86.50 103 ALA A CA 1
ATOM 792 C C . ALA A 1 103 ? -15.375 8.480 14.739 1.00 86.50 103 ALA A C 1
ATOM 794 O O . ALA A 1 103 ? -16.057 9.426 14.343 1.00 86.50 103 ALA A O 1
ATOM 795 N N . MET A 1 104 ? -15.345 8.082 16.011 1.00 89.62 104 MET A N 1
ATOM 796 C CA . MET A 1 104 ? -15.941 8.873 17.084 1.00 89.62 104 MET A CA 1
ATOM 797 C C . MET A 1 104 ? -15.186 10.199 17.186 1.00 89.62 104 MET A C 1
ATOM 799 O O . MET A 1 104 ? -13.964 10.225 17.017 1.00 89.62 104 MET A O 1
ATOM 803 N N . ASP A 1 105 ? -15.906 11.290 17.438 1.00 91.69 105 ASP A N 1
ATOM 804 C CA . ASP A 1 105 ? -15.266 12.578 17.682 1.00 91.69 105 ASP A CA 1
ATOM 805 C C . ASP A 1 105 ? -14.540 12.593 19.039 1.00 91.69 105 ASP A C 1
ATOM 807 O O . ASP A 1 105 ? -14.774 11.749 19.910 1.00 91.69 105 ASP A O 1
ATOM 811 N N . GLU A 1 106 ? -13.616 13.543 19.205 1.00 90.44 106 GLU A N 1
ATOM 812 C CA . GLU A 1 106 ? -12.801 13.661 20.422 1.00 90.44 106 GLU A CA 1
ATOM 813 C C . GLU A 1 106 ? -13.677 13.815 21.673 1.00 90.44 106 GLU A C 1
ATOM 815 O O . GLU A 1 106 ? -13.417 13.191 22.700 1.00 90.44 106 GLU A O 1
ATOM 820 N N . THR A 1 107 ? -14.774 14.569 21.564 1.00 92.69 107 THR A N 1
ATOM 821 C CA . THR A 1 107 ? -15.703 14.812 22.672 1.00 92.69 107 THR A CA 1
ATOM 822 C C . THR A 1 107 ? -16.416 13.550 23.148 1.00 92.69 107 THR A C 1
ATOM 824 O O . THR A 1 107 ? -16.536 13.331 24.355 1.00 92.69 107 THR A O 1
ATOM 827 N N . ALA A 1 108 ? -16.857 12.695 22.225 1.00 93.00 108 ALA A N 1
ATOM 828 C CA . ALA A 1 108 ? -17.503 11.429 22.537 1.00 93.00 108 ALA A CA 1
ATOM 829 C C . ALA A 1 108 ? -16.520 10.463 23.210 1.00 93.00 108 ALA A C 1
ATOM 831 O O . ALA A 1 108 ? -16.894 9.749 24.142 1.00 93.00 108 ALA A O 1
ATOM 832 N N . ILE A 1 109 ? -15.254 10.467 22.782 1.00 93.88 109 ILE A N 1
ATOM 833 C CA . ILE A 1 109 ? -14.201 9.651 23.397 1.00 93.88 109 ILE A CA 1
ATOM 834 C C . ILE A 1 109 ? -13.946 10.107 24.840 1.00 93.88 109 ILE A C 1
ATOM 836 O O . ILE A 1 109 ? -13.945 9.270 25.747 1.00 93.88 109 ILE A O 1
ATOM 840 N N . ASP A 1 110 ? -13.784 11.411 25.069 1.00 93.62 110 ASP A N 1
ATOM 841 C CA . ASP A 1 110 ? -13.533 11.969 26.404 1.00 93.62 110 ASP A CA 1
ATOM 842 C C . ASP A 1 110 ? -14.680 11.664 27.377 1.00 93.62 110 ASP A C 1
ATOM 844 O O . ASP A 1 110 ? -14.449 11.253 28.519 1.00 93.62 110 ASP A O 1
ATOM 848 N N . GLU A 1 111 ? -15.931 11.798 26.927 1.00 95.00 111 GLU A N 1
ATOM 849 C CA . GLU A 1 111 ? -17.094 11.465 27.751 1.00 95.00 111 GLU A CA 1
ATOM 850 C C . GLU A 1 111 ? -17.101 9.982 28.150 1.00 95.00 111 GLU A C 1
ATOM 852 O O . GLU A 1 111 ? -17.348 9.652 29.320 1.00 95.00 111 GLU A O 1
ATOM 857 N N . MET A 1 112 ? -16.773 9.088 27.209 1.00 93.88 112 MET A N 1
ATOM 858 C CA . MET A 1 112 ? -16.662 7.654 27.480 1.00 93.88 112 MET A CA 1
ATOM 859 C C . MET A 1 112 ? -15.572 7.349 28.512 1.00 93.88 112 MET A C 1
ATOM 861 O O . MET A 1 112 ? -15.806 6.550 29.423 1.00 93.88 112 MET A O 1
ATOM 865 N N . VAL A 1 113 ? -14.406 7.993 28.413 1.00 95.50 113 VAL A N 1
ATOM 866 C CA . VAL A 1 113 ? -13.300 7.807 29.369 1.00 95.50 113 VAL A CA 1
ATOM 867 C C . VAL A 1 113 ? -13.712 8.252 30.769 1.00 95.50 113 VAL A C 1
ATOM 869 O O . VAL A 1 113 ? -13.598 7.476 31.719 1.00 95.50 113 VAL A O 1
ATOM 872 N N . LEU A 1 114 ? -14.278 9.453 30.901 1.00 93.88 114 LEU A N 1
ATOM 873 C CA . LEU A 1 114 ? -14.728 9.969 32.196 1.00 93.88 114 LEU A CA 1
ATOM 874 C C . LEU A 1 114 ? -15.810 9.083 32.823 1.00 93.88 114 LEU A C 1
ATOM 876 O O . LEU A 1 114 ? -15.877 8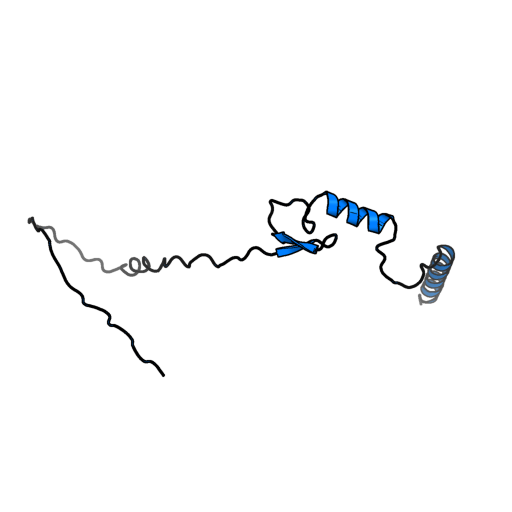.931 34.046 1.00 93.88 114 LEU A O 1
ATOM 880 N N . GLN A 1 115 ? -16.675 8.489 32.001 1.00 95.62 115 GLN A N 1
ATOM 881 C CA . GLN A 1 115 ? -17.686 7.558 32.484 1.00 95.62 115 GLN A CA 1
ATOM 882 C C . GLN A 1 115 ? -17.062 6.269 33.027 1.00 95.62 115 GLN A C 1
ATOM 884 O O . GLN A 1 115 ? -17.481 5.801 34.089 1.00 95.62 115 GLN A O 1
ATOM 889 N N . LEU A 1 116 ? -16.048 5.726 32.349 1.00 95.88 116 LEU A N 1
ATOM 890 C CA . LEU A 1 116 ? -15.302 4.557 32.819 1.00 95.88 116 LEU A CA 1
ATOM 891 C C . LEU A 1 116 ? -14.563 4.847 34.133 1.00 95.88 116 LEU A C 1
ATOM 893 O O . LEU A 1 116 ? -14.593 4.026 35.047 1.00 95.88 116 LEU A O 1
ATOM 897 N N . GLU A 1 117 ? -13.959 6.026 34.281 1.00 94.69 117 GLU A N 1
ATOM 898 C CA . GLU A 1 117 ? -13.297 6.432 35.529 1.00 94.69 117 GLU A CA 1
ATOM 899 C C . GLU A 1 117 ? -14.279 6.525 36.701 1.00 94.69 117 GLU A C 1
ATOM 901 O O . GLU A 1 117 ? -13.996 6.025 37.794 1.00 94.69 117 GLU A O 1
ATOM 906 N N . ARG A 1 118 ? -15.466 7.101 36.465 1.00 94.62 118 ARG A N 1
ATOM 907 C CA . ARG A 1 118 ? -16.543 7.145 37.466 1.00 94.62 118 ARG A CA 1
ATOM 908 C C . ARG A 1 118 ? -16.974 5.743 37.888 1.00 94.62 118 ARG A C 1
ATOM 910 O O . ARG A 1 118 ? -17.103 5.489 39.084 1.00 94.62 118 ARG A O 1
ATOM 917 N N . GLN A 1 119 ? -17.166 4.841 36.926 1.00 94.00 119 GLN A N 1
ATOM 918 C CA . GLN A 1 119 ? -17.543 3.451 37.194 1.00 94.00 119 GLN A CA 1
ATOM 919 C C . GLN A 1 119 ? -16.462 2.713 37.989 1.00 94.00 119 GLN A C 1
ATOM 921 O O . GLN A 1 119 ? -16.774 2.029 38.962 1.00 94.00 119 GLN A O 1
ATOM 926 N N . ASN A 1 120 ? -15.191 2.903 37.632 1.00 93.44 120 ASN A N 1
ATOM 927 C CA . ASN A 1 120 ? -14.070 2.290 38.338 1.00 93.44 120 ASN A CA 1
ATOM 928 C C . ASN A 1 120 ? -13.982 2.780 39.787 1.00 93.44 120 ASN A C 1
ATOM 930 O O . ASN A 1 120 ? -13.881 1.958 40.697 1.00 93.44 120 ASN A O 1
ATOM 934 N N . ALA A 1 121 ? -14.098 4.090 40.022 1.00 91.56 121 ALA A N 1
ATOM 935 C CA . ALA A 1 121 ? -14.079 4.660 41.371 1.00 91.56 121 ALA A CA 1
ATOM 936 C C . ALA A 1 121 ? -15.243 4.160 42.246 1.00 91.56 121 ALA A C 1
ATOM 938 O O . ALA A 1 121 ? -15.086 3.973 43.451 1.00 91.56 121 ALA A O 1
ATOM 939 N N . GLN A 1 122 ? -16.405 3.912 41.638 1.00 83.44 122 GLN A N 1
ATOM 940 C CA . GLN A 1 122 ? -17.585 3.365 42.317 1.00 83.44 122 GLN A CA 1
ATOM 941 C C . GLN A 1 122 ? -17.477 1.858 42.600 1.00 83.44 122 GLN A C 1
ATOM 943 O O . GLN A 1 122 ? -18.242 1.339 43.408 1.00 83.44 122 GLN A O 1
ATOM 948 N N . SER A 1 123 ? -16.550 1.154 41.945 1.00 72.56 123 SER A N 1
ATOM 949 C CA . SER A 1 123 ? -16.382 -0.301 42.060 1.00 72.56 123 SER A CA 1
ATOM 950 C C . SER A 1 123 ? -15.367 -0.752 43.120 1.00 72.56 123 SER A C 1
ATOM 952 O O . SER A 1 123 ? -15.282 -1.946 43.407 1.00 72.56 123 SER A O 1
ATOM 954 N N . THR A 1 124 ? -14.606 0.172 43.716 1.00 62.66 124 THR A N 1
ATOM 955 C CA . THR A 1 124 ? -13.697 -0.123 44.836 1.00 62.66 124 THR A CA 1
ATOM 956 C C . THR A 1 124 ? -14.484 -0.314 46.144 1.00 62.66 124 THR A C 1
ATOM 958 O O . THR A 1 124 ? -15.153 0.635 46.555 1.00 62.66 124 THR A O 1
ATOM 961 N N . PRO A 1 125 ? -14.441 -1.507 46.777 1.00 65.19 125 PRO A N 1
ATOM 962 C CA . PRO A 1 125 ? -15.154 -1.796 48.025 1.00 65.19 125 PRO A CA 1
ATOM 963 C C . PRO A 1 125 ? -14.564 -1.089 49.252 1.00 65.19 125 PRO A C 1
ATOM 965 O O . PRO A 1 125 ? -13.345 -0.795 49.249 1.00 65.19 125 PRO A O 1
#

pLDDT: mean 76.93, std 20.09, range [39.25, 98.31]

Sequence (125 aa):
MKAGVPPVSLCDKASAKPRSDIDAPGCSTFRTRLSAYFFTIESHKKRLPMSQDKPLQVACPTCHTKVNWSSANPDRPFCSHRCKLIDLGAWASESHRIPGEQAMDETAIDEMVLQLERQNAQSTP